Protein AF-A0A423P2T0-F1 (afdb_monomer)

Radius of gyration: 30.19 Å; Cα contacts (8 Å, |Δi|>4): 167; chains: 1; bounding box: 90×39×77 Å

Foldseek 3Di:
DDDDDDDDDDDDDPDDDDDDDDDDDDDDAWDWDDDDQFKIKTWFHAPQQPPKDKDKDFDDPPPDPDPRFDKDKDWDDKPPPDDRGMMTMIGIAGPVRHGDRDGDMDMDIDGD

Sequence (112 aa):
MLGFDTVSAAQSAPVSGVIRFNGRIVEASCTASGASHASVELLDCPQASTGQIFSVTNVSAAGRGEPRQQVFVKMIADSHEQEKYYDQRLLLTDNKGHQITTGNYVVTLTLP

Mean predicted aligned error: 11.98 Å

Solvent-accessible surface area (backbone atoms only — not comparable to full-atom values): 7396 Å² total; per-residue (Å²): 143,83,86,84,86,80,83,83,78,86,76,78,75,87,84,82,80,86,85,83,88,82,86,82,90,76,83,67,72,53,46,80,43,81,54,61,87,47,32,43,31,35,35,60,25,38,67,71,45,64,85,51,46,80,47,67,44,78,52,62,64,91,88,58,88,67,78,84,73,66,61,44,83,40,80,78,45,68,50,73,88,80,51,78,43,27,39,36,33,35,33,39,17,40,91,85,67,47,75,44,70,76,85,50,69,48,76,46,81,43,66,115

pLDDT: mean 78.84, std 12.39, range [45.25, 93.94]

Nearest PDB structures (foldseek):
  7tug-assembly1_D  TM=4.933E-01  e=5.596E-01  Homo sapiens
  4zso-assembly1_E  TM=5.544E-01  e=4.731E+00  Homo sapiens
  5wy8-assembly1_B  TM=3.837E-01  e=4.731E+00  Homo sapiens
  3pv7-assembly1_A  TM=3.966E-01  e=8.178E+00  Homo sapiens

Organism: Pseudomonas fluorescens (NCBI:txid294)

Structure (mmCIF, N/CA/C/O backbone):
data_AF-A0A423P2T0-F1
#
_entry.id   AF-A0A423P2T0-F1
#
loop_
_atom_site.group_PDB
_atom_site.id
_atom_site.type_symbol
_atom_site.label_atom_id
_atom_site.label_alt_id
_atom_site.label_comp_id
_atom_site.label_asym_id
_atom_site.label_entity_id
_atom_site.label_seq_id
_atom_site.pdbx_PDB_ins_code
_atom_site.Cartn_x
_atom_site.Cartn_y
_atom_site.Cartn_z
_atom_site.occupancy
_atom_site.B_iso_or_equiv
_atom_site.auth_seq_id
_atom_site.auth_comp_id
_atom_site.auth_asym_id
_atom_site.auth_atom_id
_atom_site.pdbx_PDB_model_num
ATOM 1 N N . MET A 1 1 ? -71.308 -4.148 56.404 1.00 45.25 1 MET A N 1
ATOM 2 C CA . MET A 1 1 ? -70.410 -5.184 55.854 1.00 45.25 1 MET A CA 1
ATOM 3 C C . MET A 1 1 ? -70.324 -4.986 54.351 1.00 45.25 1 MET A C 1
ATOM 5 O O . MET A 1 1 ? -71.245 -5.397 53.665 1.00 45.25 1 MET A O 1
ATOM 9 N N . LEU A 1 2 ? -69.283 -4.320 53.849 1.00 47.97 2 LEU A N 1
ATOM 10 C CA . LEU A 1 2 ? -68.904 -4.352 52.432 1.00 47.97 2 LEU A CA 1
ATOM 11 C C . LEU A 1 2 ? -67.375 -4.421 52.378 1.00 47.97 2 LEU A C 1
ATOM 13 O O . LEU A 1 2 ? -66.705 -3.697 53.113 1.00 47.97 2 LEU A O 1
ATOM 17 N N . GLY A 1 3 ? -66.890 -5.419 51.642 1.00 52.34 3 GLY A N 1
ATOM 18 C CA . GLY A 1 3 ? -65.539 -5.962 51.710 1.00 52.34 3 GLY A CA 1
ATOM 19 C C . GLY A 1 3 ? -64.480 -5.087 51.054 1.00 52.34 3 GLY A C 1
ATOM 20 O O . GLY A 1 3 ? -64.763 -4.283 50.171 1.00 52.34 3 GLY A O 1
ATOM 21 N N . PHE A 1 4 ? -63.250 -5.267 51.524 1.00 56.62 4 PHE A N 1
ATOM 22 C CA . PHE A 1 4 ? -62.057 -4.652 50.964 1.00 56.62 4 PHE A CA 1
ATOM 23 C C . PHE A 1 4 ? -61.459 -5.613 49.933 1.00 56.62 4 PHE A C 1
ATOM 25 O O . PHE A 1 4 ? -60.907 -6.645 50.313 1.00 56.62 4 PHE A O 1
ATOM 32 N N . ASP A 1 5 ? -61.569 -5.284 48.647 1.00 58.94 5 ASP A N 1
ATOM 33 C CA . ASP A 1 5 ? -60.853 -5.989 47.583 1.00 58.94 5 ASP A CA 1
ATOM 34 C C . ASP A 1 5 ? -59.393 -5.520 47.564 1.00 58.94 5 ASP A C 1
ATOM 36 O O . ASP A 1 5 ? -59.076 -4.387 47.191 1.00 58.94 5 ASP A O 1
ATOM 40 N N . THR A 1 6 ? -58.481 -6.382 48.012 1.00 62.22 6 THR A N 1
ATOM 41 C CA . THR A 1 6 ? -57.043 -6.116 47.985 1.00 62.22 6 THR A CA 1
ATOM 42 C C . THR A 1 6 ? -56.469 -6.502 46.621 1.00 62.22 6 THR A C 1
ATOM 44 O O . THR A 1 6 ? -56.278 -7.673 46.303 1.00 62.22 6 THR A O 1
ATOM 47 N N . VAL A 1 7 ? -56.153 -5.504 45.793 1.00 68.31 7 VAL A N 1
ATOM 48 C CA . VAL A 1 7 ? -55.361 -5.711 44.571 1.00 68.31 7 VAL A CA 1
ATOM 49 C C . VAL A 1 7 ? -53.902 -5.933 44.970 1.00 68.31 7 VAL A C 1
ATOM 51 O O . VAL A 1 7 ? -53.243 -5.034 45.489 1.00 68.31 7 VAL A O 1
ATOM 54 N N . SER A 1 8 ? -53.391 -7.143 44.736 1.00 67.25 8 SER A N 1
ATOM 55 C CA . SER A 1 8 ? -51.975 -7.463 44.922 1.00 67.25 8 SER A CA 1
ATOM 56 C C . SER A 1 8 ? -51.196 -7.066 43.666 1.00 67.25 8 SER A C 1
ATOM 58 O O . SER A 1 8 ? -51.322 -7.700 42.619 1.00 67.25 8 SER A O 1
ATOM 60 N N . ALA A 1 9 ? -50.410 -5.992 43.748 1.00 67.62 9 ALA A N 1
ATOM 61 C CA . ALA A 1 9 ? -49.471 -5.619 42.696 1.00 67.62 9 ALA A CA 1
ATOM 62 C C . ALA A 1 9 ? -48.163 -6.399 42.891 1.00 67.62 9 ALA A C 1
ATOM 64 O O . ALA A 1 9 ? -47.407 -6.144 43.831 1.00 67.62 9 ALA A O 1
ATOM 65 N N . ALA A 1 10 ? -47.886 -7.355 42.004 1.00 65.44 10 ALA A N 1
ATOM 66 C CA . ALA A 1 10 ? -46.589 -8.016 41.947 1.00 65.44 10 ALA A CA 1
ATOM 67 C C . ALA A 1 10 ? -45.551 -7.022 41.405 1.00 65.44 10 ALA A C 1
ATOM 69 O O . ALA A 1 10 ? -45.495 -6.748 40.208 1.00 65.44 10 ALA A O 1
ATOM 70 N N . GLN A 1 11 ? -44.745 -6.447 42.296 1.00 65.38 11 GLN A N 1
ATOM 71 C CA . GLN A 1 11 ? -43.631 -5.587 41.912 1.00 65.38 11 GLN A CA 1
ATOM 72 C C . GLN A 1 11 ? -42.448 -6.484 41.540 1.00 65.38 11 GLN A C 1
ATOM 74 O O . GLN A 1 11 ? -41.844 -7.118 42.405 1.00 65.38 11 GLN A O 1
ATOM 79 N N . SER A 1 12 ? -42.137 -6.584 40.248 1.00 66.31 12 SER A N 1
ATOM 80 C CA . SER A 1 12 ? -40.934 -7.269 39.775 1.00 66.31 12 SER A CA 1
ATOM 81 C C . SER A 1 12 ? -39.698 -6.578 40.353 1.00 66.31 12 SER A C 1
ATOM 83 O O . SER A 1 12 ? -39.514 -5.377 40.145 1.00 66.31 12 SER A O 1
ATOM 85 N N . ALA A 1 13 ? -38.863 -7.323 41.082 1.00 70.81 13 ALA A N 1
ATOM 86 C 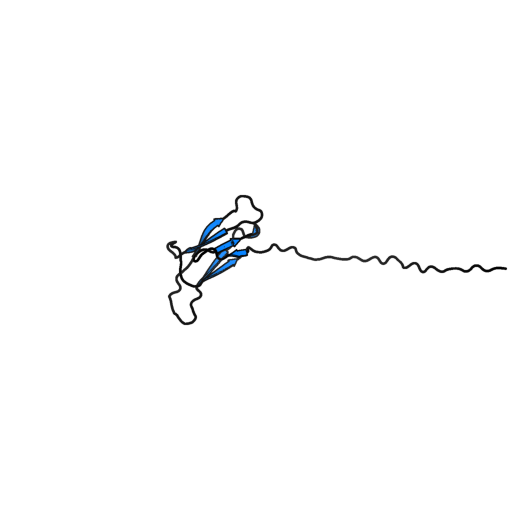CA . ALA A 1 13 ? -37.608 -6.804 41.614 1.00 70.81 13 ALA A CA 1
ATOM 87 C C . ALA A 1 13 ? -36.746 -6.234 40.470 1.00 70.81 13 ALA A C 1
ATOM 89 O O . ALA A 1 13 ? -36.693 -6.852 39.401 1.00 70.81 13 ALA A O 1
ATOM 90 N N . PRO A 1 14 ? -36.070 -5.085 40.656 1.00 70.31 14 PRO A N 1
ATOM 91 C CA . PRO A 1 14 ? -35.173 -4.561 39.638 1.00 70.31 14 PRO A CA 1
ATOM 92 C C . PRO A 1 14 ? -34.044 -5.571 39.412 1.00 70.31 14 PRO A C 1
ATOM 94 O O . PRO A 1 14 ? -33.190 -5.780 40.274 1.00 70.31 14 PRO A O 1
ATOM 97 N N . VAL A 1 15 ? -34.059 -6.232 38.255 1.00 74.38 15 VAL A N 1
ATOM 98 C 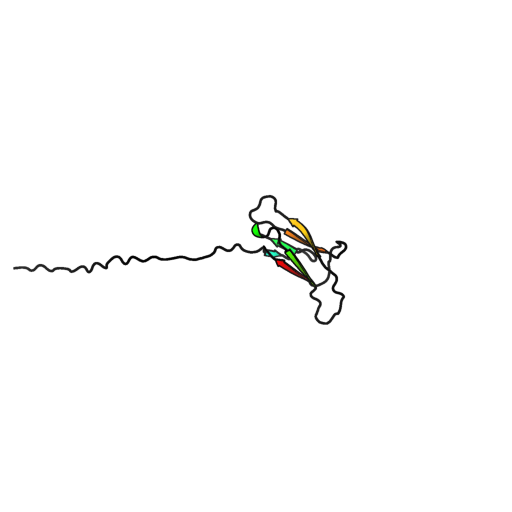CA . VAL A 1 15 ? -32.977 -7.121 37.833 1.00 74.38 15 VAL A CA 1
ATOM 99 C C . VAL A 1 15 ? -31.829 -6.232 37.374 1.00 74.38 15 VAL A C 1
ATOM 101 O O . VAL A 1 15 ? -31.915 -5.572 36.342 1.00 74.38 15 VAL A O 1
ATOM 104 N N . SER A 1 16 ? -30.767 -6.183 38.175 1.00 78.75 16 SER A N 1
ATOM 105 C CA . SER A 1 16 ? -29.539 -5.461 37.848 1.00 78.75 16 SER A CA 1
ATOM 106 C C . SER A 1 16 ? -28.510 -6.438 37.290 1.00 78.75 16 SER A C 1
ATOM 108 O O . SER A 1 16 ? -28.226 -7.469 37.898 1.00 78.75 16 SER A O 1
ATOM 110 N N . GLY A 1 17 ? -27.960 -6.124 36.121 1.00 84.44 17 GLY A N 1
ATOM 111 C CA . GLY A 1 17 ? -26.928 -6.907 35.451 1.00 84.44 17 GLY A CA 1
ATOM 112 C C . GLY A 1 17 ? -25.949 -5.988 34.730 1.00 84.44 17 GLY A C 1
ATOM 113 O O . GLY A 1 17 ? -26.291 -4.865 34.363 1.00 84.44 17 GLY A O 1
ATOM 114 N N . VAL A 1 18 ? -24.714 -6.449 34.537 1.00 88.19 18 VAL A N 1
ATOM 115 C CA . VAL A 1 18 ? -23.672 -5.684 33.840 1.00 88.19 18 VAL A CA 1
ATOM 116 C C . VAL A 1 18 ? -23.589 -6.153 32.394 1.00 88.19 18 VAL A C 1
ATOM 118 O O . VAL A 1 18 ? -23.321 -7.326 32.139 1.00 88.19 18 VAL A O 1
ATOM 121 N N . ILE A 1 19 ? -23.754 -5.231 31.447 1.00 84.12 19 ILE A N 1
ATOM 122 C CA . ILE A 1 19 ? -23.467 -5.487 30.034 1.00 84.12 19 ILE A CA 1
ATOM 123 C C . ILE A 1 19 ? -22.032 -5.043 29.758 1.00 84.12 19 ILE A C 1
ATOM 125 O O . ILE A 1 19 ? -21.668 -3.892 29.994 1.00 84.12 19 ILE A O 1
ATOM 129 N N . ARG A 1 20 ? -21.204 -5.967 29.268 1.00 90.50 20 ARG A N 1
ATOM 130 C CA . ARG A 1 20 ? -19.835 -5.680 28.830 1.00 90.50 20 ARG A CA 1
ATOM 131 C C . ARG A 1 20 ? -19.782 -5.647 27.311 1.00 90.50 20 ARG A C 1
ATOM 133 O O . ARG A 1 20 ? -19.989 -6.672 26.667 1.00 90.50 20 ARG A O 1
ATOM 140 N N . PHE A 1 21 ? -19.447 -4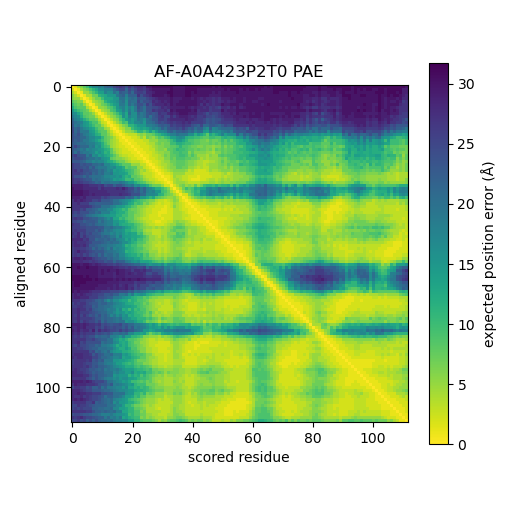.487 26.761 1.00 92.12 21 PHE A N 1
ATOM 141 C CA . PHE A 1 21 ? -19.157 -4.331 25.341 1.00 92.12 21 PHE A CA 1
ATOM 142 C C . PHE A 1 21 ? -17.656 -4.479 25.116 1.00 92.12 21 PHE A C 1
ATOM 144 O O . PHE A 1 21 ? -16.857 -3.846 25.802 1.00 92.12 21 PHE A O 1
ATOM 151 N N . ASN A 1 22 ? -17.281 -5.317 24.155 1.00 93.94 22 ASN A N 1
ATOM 152 C CA . ASN A 1 22 ? -15.906 -5.457 23.696 1.00 93.94 22 ASN A CA 1
ATOM 153 C C . ASN A 1 22 ? -15.893 -5.255 22.185 1.00 93.94 22 ASN A C 1
ATOM 155 O O . ASN A 1 22 ? -16.778 -5.741 21.484 1.00 93.94 22 ASN A O 1
ATOM 159 N N . GLY A 1 23 ? -14.885 -4.554 21.691 1.00 89.94 23 GLY A N 1
ATOM 160 C CA . GLY A 1 23 ? -14.721 -4.288 20.273 1.00 89.94 23 GLY A CA 1
ATOM 161 C C . GLY A 1 23 ? -13.378 -3.631 20.003 1.00 89.94 23 GLY A C 1
ATOM 162 O O . GLY A 1 23 ? -12.676 -3.220 20.928 1.00 89.94 23 GLY A O 1
ATOM 163 N N . ARG A 1 24 ? -13.025 -3.538 18.724 1.00 89.94 24 ARG A N 1
ATOM 164 C CA . ARG A 1 24 ? -11.842 -2.820 18.256 1.00 89.94 24 ARG A CA 1
ATOM 165 C C . ARG A 1 24 ? -12.251 -1.920 17.101 1.00 89.94 24 ARG A C 1
ATOM 167 O O . ARG A 1 24 ? -12.977 -2.357 16.214 1.00 89.94 24 ARG A O 1
ATOM 174 N N . ILE A 1 25 ? -11.758 -0.688 17.113 1.00 82.25 25 ILE A N 1
ATOM 175 C CA . ILE A 1 25 ? -11.784 0.186 15.942 1.00 82.25 25 ILE A CA 1
ATOM 176 C C . ILE A 1 25 ? -10.499 -0.110 15.169 1.00 82.25 25 ILE A C 1
ATOM 178 O O . ILE A 1 25 ? -9.406 0.002 15.725 1.00 82.25 25 ILE A O 1
ATOM 182 N N . VAL A 1 26 ? -10.638 -0.564 13.927 1.00 84.50 26 VAL A N 1
ATOM 183 C CA . VAL A 1 26 ? -9.519 -0.785 13.006 1.00 84.50 26 VAL A CA 1
ATOM 184 C C . VAL A 1 26 ? -9.567 0.298 11.939 1.00 84.50 26 VAL A C 1
ATOM 186 O O . VAL A 1 26 ? -10.630 0.563 11.382 1.00 84.50 26 VAL A O 1
ATOM 189 N N . GLU A 1 27 ? -8.438 0.957 11.692 1.00 81.81 27 GLU A N 1
ATOM 190 C CA . GLU A 1 27 ? -8.329 1.853 10.542 1.00 81.81 27 GLU A CA 1
ATOM 191 C C . GLU A 1 27 ? -8.258 1.034 9.252 1.00 81.81 27 GLU A C 1
ATOM 193 O O . GLU A 1 27 ? -7.700 -0.067 9.229 1.00 81.81 27 GLU A O 1
ATOM 198 N N . ALA A 1 28 ? -8.859 1.563 8.186 1.00 82.62 28 ALA A N 1
ATOM 199 C CA . ALA A 1 28 ? -8.763 0.968 6.862 1.00 82.62 28 ALA A CA 1
ATOM 200 C C . ALA A 1 28 ? -7.339 1.124 6.310 1.00 82.62 28 ALA A C 1
ATOM 202 O O . ALA A 1 28 ? -6.652 2.099 6.609 1.00 82.62 28 ALA A O 1
ATOM 203 N N . SER A 1 29 ? -6.902 0.162 5.500 1.00 83.69 29 SER A N 1
ATOM 204 C CA . SER A 1 29 ? -5.666 0.277 4.723 1.00 83.69 29 SER A CA 1
ATOM 205 C C . SER A 1 29 ? -5.823 1.276 3.572 1.00 83.69 29 SER A C 1
ATOM 207 O O . SER A 1 29 ? -6.944 1.624 3.206 1.00 83.69 29 SER A O 1
ATOM 209 N N . CYS A 1 30 ? -4.707 1.651 2.939 1.00 88.56 30 CYS A N 1
ATOM 210 C CA . CYS A 1 30 ? -4.721 2.427 1.698 1.00 88.56 30 CYS A CA 1
ATOM 211 C C . CYS A 1 30 ? -5.591 1.770 0.612 1.00 88.56 30 CYS A C 1
ATOM 213 O O . CYS A 1 30 ? -5.620 0.539 0.483 1.00 88.56 30 CYS A O 1
ATOM 215 N N . THR A 1 31 ? -6.203 2.590 -0.238 1.00 89.19 31 THR A N 1
ATOM 216 C CA . THR A 1 31 ? -6.889 2.141 -1.452 1.00 89.19 31 THR A CA 1
ATOM 217 C C . THR A 1 31 ? -5.927 2.191 -2.635 1.00 89.19 31 THR A C 1
ATOM 219 O O . THR A 1 31 ? -5.408 3.249 -2.970 1.00 89.19 31 THR A O 1
ATOM 222 N N . ALA A 1 32 ? -5.680 1.059 -3.297 1.00 86.56 32 ALA A N 1
ATOM 223 C CA . ALA A 1 32 ? -4.838 1.033 -4.492 1.00 86.56 32 ALA A CA 1
ATOM 224 C C . ALA A 1 32 ? -5.642 1.414 -5.743 1.00 86.56 32 ALA A C 1
ATOM 226 O O . ALA A 1 32 ? -6.680 0.814 -6.029 1.00 86.56 32 ALA A O 1
ATOM 227 N N . SER A 1 33 ? -5.131 2.368 -6.519 1.00 83.19 33 SER A N 1
ATOM 228 C CA . SER A 1 33 ? -5.681 2.784 -7.805 1.00 83.19 33 SER A CA 1
ATOM 229 C C . SER A 1 33 ? -4.619 2.660 -8.912 1.00 83.19 33 SER A C 1
ATOM 231 O O . SER A 1 33 ? -3.422 2.901 -8.724 1.00 83.19 33 SER A O 1
ATOM 233 N N . GLY A 1 34 ? -5.049 2.203 -10.088 1.00 69.62 34 GLY A N 1
ATOM 234 C CA . GLY A 1 34 ? -4.189 2.070 -11.262 1.00 69.62 34 GLY A CA 1
ATOM 235 C C . GLY A 1 34 ? -4.168 3.367 -12.057 1.00 69.62 34 GLY A C 1
ATOM 236 O O . GLY A 1 34 ? -4.928 3.515 -13.013 1.00 69.62 34 GLY A O 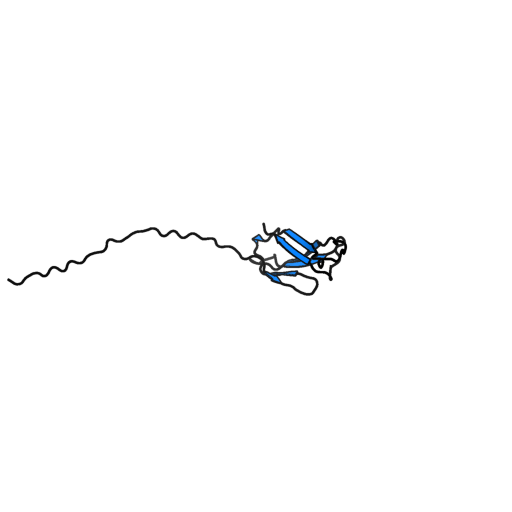1
ATOM 237 N N . ALA A 1 35 ? -3.314 4.312 -11.682 1.00 60.72 35 ALA A N 1
ATOM 238 C CA . ALA A 1 35 ? -3.167 5.549 -12.433 1.00 60.72 35 ALA A CA 1
ATOM 239 C C . ALA A 1 35 ? -2.175 5.364 -13.579 1.00 60.72 35 ALA A C 1
ATOM 241 O O . ALA A 1 35 ? -0.965 5.469 -13.395 1.00 60.72 35 ALA A O 1
ATOM 242 N N . SER A 1 36 ? -2.695 5.150 -14.791 1.00 61.84 36 SER A N 1
ATOM 243 C CA . SER A 1 36 ? -1.944 4.988 -16.049 1.00 61.84 36 SER A CA 1
ATOM 244 C C . SER A 1 36 ? -0.973 3.792 -16.084 1.00 61.84 36 SER A C 1
ATOM 246 O O . SER A 1 36 ? -0.615 3.211 -15.067 1.00 61.84 36 SER A O 1
ATOM 248 N N . HIS A 1 37 ? -0.561 3.390 -17.291 1.00 62.78 37 HIS A N 1
ATOM 249 C CA . HIS A 1 37 ? 0.103 2.108 -17.591 1.00 62.78 37 HIS A CA 1
ATOM 250 C C . HIS A 1 37 ? 1.404 1.794 -16.821 1.00 62.78 37 HIS A C 1
ATOM 252 O O . HIS A 1 37 ? 1.945 0.704 -16.988 1.00 62.78 37 HIS A O 1
ATOM 258 N N . ALA A 1 38 ? 1.933 2.714 -16.013 1.00 69.75 38 ALA A N 1
ATOM 259 C CA . ALA A 1 38 ? 3.230 2.543 -15.368 1.00 69.75 38 ALA A CA 1
ATOM 260 C C . ALA A 1 38 ? 3.366 3.228 -13.993 1.00 69.75 38 ALA A C 1
ATOM 262 O O . ALA A 1 38 ? 4.489 3.386 -13.508 1.00 69.75 38 ALA A O 1
ATOM 263 N N . SER A 1 39 ? 2.255 3.630 -13.360 1.00 80.19 39 SER A N 1
ATOM 264 C CA . SER A 1 39 ? 2.257 4.068 -11.959 1.00 80.19 39 SER A CA 1
ATOM 265 C C . SER A 1 39 ? 1.106 3.463 -11.164 1.00 80.19 39 SER A C 1
ATOM 267 O O . SER A 1 39 ? 0.038 3.178 -11.700 1.00 80.19 39 SER A O 1
ATOM 269 N N . VAL A 1 40 ? 1.349 3.269 -9.871 1.00 85.62 40 VAL A N 1
ATOM 270 C CA . VAL A 1 40 ? 0.343 2.851 -8.894 1.00 85.62 40 VAL A CA 1
ATOM 271 C C . VAL A 1 40 ? 0.123 4.022 -7.955 1.00 85.62 40 VAL A C 1
ATOM 273 O O . VAL A 1 40 ? 1.086 4.590 -7.442 1.00 85.62 40 VAL A O 1
ATOM 276 N N . GLU A 1 41 ? -1.130 4.391 -7.747 1.00 89.25 41 GLU A N 1
ATOM 277 C CA . GLU A 1 41 ? -1.516 5.369 -6.740 1.00 89.25 41 GLU A CA 1
ATOM 278 C C . GLU A 1 41 ? -2.064 4.618 -5.526 1.00 89.25 41 GLU A C 1
ATOM 280 O O . GLU A 1 41 ? -2.813 3.649 -5.654 1.00 89.25 41 GLU A O 1
ATOM 285 N N . LEU A 1 42 ? -1.636 5.032 -4.341 1.00 89.56 42 LEU A N 1
ATOM 286 C CA . LEU A 1 42 ? -2.210 4.604 -3.076 1.00 89.56 42 LEU A CA 1
ATOM 287 C C . LEU A 1 42 ? -2.916 5.811 -2.487 1.00 89.56 42 LEU A C 1
ATOM 289 O O . LEU A 1 42 ? -2.281 6.840 -2.284 1.00 89.56 42 LEU A O 1
ATOM 293 N N . LEU A 1 43 ? -4.212 5.677 -2.261 1.00 89.62 43 LEU A N 1
ATOM 294 C CA . LEU A 1 43 ? -5.079 6.747 -1.799 1.00 89.62 43 LEU A CA 1
ATOM 295 C C . LEU A 1 43 ? -5.491 6.504 -0.352 1.00 89.62 43 LEU A C 1
ATOM 297 O O . LEU A 1 43 ? -5.618 5.346 0.070 1.00 89.62 43 LEU A O 1
ATOM 301 N N . ASP A 1 44 ? -5.746 7.585 0.375 1.00 89.75 44 ASP A N 1
ATOM 302 C CA . ASP A 1 44 ? -6.289 7.560 1.734 1.00 89.75 44 ASP A CA 1
ATOM 303 C C . ASP A 1 44 ? -5.470 6.681 2.706 1.00 89.75 44 ASP A C 1
ATOM 305 O O . ASP A 1 44 ? -6.015 5.965 3.552 1.00 89.75 44 ASP A O 1
ATOM 309 N N . CYS A 1 45 ? -4.138 6.692 2.600 1.00 89.12 45 CYS A N 1
ATOM 310 C CA . CYS A 1 45 ? -3.289 5.913 3.497 1.00 89.12 45 CYS A CA 1
ATOM 311 C C . CYS A 1 45 ? -3.346 6.471 4.926 1.00 89.12 45 CYS A C 1
ATOM 313 O O . CYS A 1 45 ? -3.075 7.657 5.119 1.00 89.12 45 CYS A O 1
ATOM 315 N N . PRO A 1 46 ? -3.633 5.658 5.963 1.00 88.19 46 PRO A N 1
ATOM 316 C CA . PRO A 1 46 ? -3.573 6.132 7.346 1.00 88.19 46 PRO A CA 1
ATOM 317 C C . PRO A 1 46 ? -2.131 6.461 7.733 1.00 88.19 46 PRO A C 1
ATOM 319 O O . PRO A 1 46 ? -1.212 5.787 7.269 1.00 88.19 46 PRO A O 1
ATOM 322 N N . GLN A 1 47 ? -1.923 7.412 8.651 1.00 83.88 47 GLN A N 1
ATOM 323 C CA . GLN A 1 47 ? -0.588 7.800 9.150 1.00 83.88 47 GLN A CA 1
ATOM 324 C C . GLN A 1 47 ? 0.262 6.614 9.636 1.00 83.88 47 GLN A C 1
ATOM 326 O O . GLN A 1 47 ? 1.482 6.609 9.464 1.00 83.88 47 GLN A O 1
ATOM 331 N N . ALA A 1 48 ? -0.375 5.578 10.193 1.00 80.56 48 ALA A N 1
ATOM 332 C CA . ALA A 1 48 ? 0.289 4.341 10.611 1.00 80.56 48 ALA A CA 1
ATOM 333 C C . ALA A 1 48 ? 0.971 3.584 9.455 1.00 80.56 48 ALA A C 1
ATOM 335 O O . ALA A 1 48 ? 1.795 2.711 9.702 1.00 80.56 48 ALA A O 1
ATOM 336 N N . SER A 1 49 ? 0.661 3.927 8.202 1.00 83.31 49 SER A N 1
ATOM 337 C CA . SER A 1 49 ? 1.306 3.363 7.016 1.00 83.31 49 SER A CA 1
ATOM 338 C C . SER A 1 49 ? 2.722 3.881 6.795 1.00 83.31 49 SER A C 1
ATOM 340 O O . SER A 1 49 ? 3.429 3.321 5.966 1.00 83.31 49 SER A O 1
ATOM 342 N N . THR A 1 50 ? 3.152 4.915 7.524 1.00 79.69 50 THR A N 1
ATOM 343 C CA . THR A 1 50 ? 4.514 5.452 7.432 1.00 79.69 50 THR A CA 1
ATOM 344 C C . THR A 1 50 ? 5.547 4.363 7.721 1.00 79.69 50 THR A C 1
ATOM 346 O O . THR A 1 50 ? 5.443 3.641 8.711 1.00 79.69 50 THR A O 1
ATOM 349 N N . GLY A 1 51 ? 6.581 4.265 6.883 1.00 80.44 51 GLY A N 1
ATOM 350 C CA . GLY A 1 51 ? 7.611 3.229 7.021 1.00 80.44 51 GLY A CA 1
ATOM 351 C C . GLY A 1 51 ? 7.206 1.888 6.407 1.00 80.44 51 GLY A C 1
ATOM 352 O O . GLY A 1 51 ? 7.801 0.858 6.723 1.00 80.44 51 GLY A O 1
ATOM 353 N N . GLN A 1 52 ? 6.207 1.900 5.526 1.00 85.38 52 GLN A N 1
ATOM 354 C CA . GLN A 1 52 ? 5.781 0.724 4.792 1.00 85.38 52 GLN A CA 1
ATOM 355 C C . GLN A 1 52 ? 6.902 0.083 3.968 1.00 85.38 52 GLN A C 1
ATOM 357 O O . GLN A 1 52 ? 7.803 0.744 3.446 1.00 85.38 52 GLN A O 1
ATOM 362 N N . ILE A 1 53 ? 6.786 -1.229 3.776 1.00 88.69 53 ILE A N 1
ATOM 363 C CA . ILE A 1 53 ? 7.698 -2.003 2.941 1.00 88.69 53 ILE A CA 1
ATOM 364 C C . ILE A 1 53 ? 6.975 -2.401 1.660 1.00 88.69 53 ILE A C 1
ATOM 366 O O . ILE A 1 53 ? 5.889 -2.979 1.694 1.00 88.69 53 ILE A O 1
ATOM 370 N N . PHE A 1 54 ? 7.615 -2.127 0.526 1.00 88.06 54 PHE A N 1
ATOM 371 C CA . PHE A 1 54 ? 7.147 -2.557 -0.783 1.00 88.06 54 PHE A CA 1
ATOM 372 C C . PHE A 1 54 ? 7.962 -3.739 -1.286 1.00 88.06 54 PHE A C 1
ATOM 374 O O . PHE A 1 54 ? 9.193 -3.716 -1.282 1.00 88.06 54 PHE A O 1
ATOM 381 N N . SER A 1 55 ? 7.268 -4.751 -1.792 1.00 88.25 55 SER A N 1
ATOM 382 C CA . SER A 1 55 ? 7.873 -5.816 -2.584 1.00 88.25 55 SER A CA 1
ATOM 383 C C . SER A 1 55 ? 7.154 -5.934 -3.919 1.00 88.25 55 SER A C 1
ATOM 385 O O . SER A 1 55 ? 5.962 -5.652 -4.028 1.00 88.25 55 SER A O 1
ATOM 387 N N . VAL A 1 56 ? 7.889 -6.310 -4.959 1.00 87.12 56 VAL A N 1
ATOM 388 C CA . VAL A 1 56 ? 7.342 -6.467 -6.304 1.00 87.12 56 VAL A CA 1
ATOM 389 C C . VAL A 1 56 ? 7.725 -7.829 -6.846 1.00 87.12 56 VAL A C 1
ATOM 391 O O . VAL A 1 56 ? 8.884 -8.240 -6.800 1.00 87.12 56 VAL A O 1
ATOM 394 N N . THR A 1 57 ? 6.728 -8.535 -7.359 1.00 85.31 57 THR A N 1
ATOM 395 C CA . THR A 1 57 ? 6.898 -9.848 -7.970 1.00 85.31 57 THR A CA 1
ATOM 396 C C . THR A 1 57 ? 6.451 -9.771 -9.419 1.00 85.31 57 THR A C 1
ATOM 398 O O . THR A 1 57 ? 5.319 -9.386 -9.708 1.00 85.31 57 THR A O 1
ATOM 401 N N . ASN A 1 58 ? 7.338 -10.140 -10.344 1.00 80.19 58 ASN A N 1
ATOM 402 C CA . ASN A 1 58 ? 6.958 -10.322 -11.740 1.00 80.19 58 ASN A CA 1
ATOM 403 C C . ASN A 1 58 ? 6.074 -11.566 -11.867 1.00 80.19 58 ASN A C 1
ATOM 405 O O . ASN A 1 58 ? 6.455 -12.657 -11.434 1.00 80.19 58 ASN A O 1
ATOM 409 N N . VAL A 1 59 ? 4.908 -11.391 -12.477 1.00 78.38 59 VAL A N 1
ATOM 410 C CA . VAL A 1 59 ? 4.006 -12.483 -12.821 1.00 78.38 59 VAL A CA 1
ATOM 411 C C . VAL A 1 59 ? 4.289 -12.839 -14.270 1.00 78.38 59 VAL A C 1
ATOM 413 O O . VAL A 1 59 ? 3.688 -12.287 -15.194 1.00 78.38 59 VAL A O 1
ATOM 416 N N . SER A 1 60 ? 5.244 -13.740 -14.493 1.00 68.31 60 SER A N 1
ATOM 417 C CA . SER A 1 60 ? 5.412 -14.300 -15.827 1.00 68.31 60 SER A CA 1
ATOM 418 C C . SER A 1 60 ? 4.153 -15.091 -16.183 1.00 68.31 60 SER A C 1
ATOM 420 O O . SER A 1 60 ? 3.577 -15.793 -15.347 1.00 68.31 60 SER A O 1
ATOM 422 N N . ALA A 1 61 ? 3.701 -14.983 -17.434 1.00 55.88 61 ALA A N 1
ATOM 423 C CA . ALA A 1 61 ? 2.730 -15.937 -17.947 1.00 55.88 61 ALA A CA 1
ATOM 424 C C . ALA A 1 61 ? 3.362 -17.327 -17.805 1.00 55.88 61 ALA A C 1
ATOM 426 O O . ALA A 1 61 ? 4.457 -17.556 -18.332 1.00 55.88 61 ALA A O 1
ATOM 427 N N . ALA A 1 62 ? 2.716 -18.216 -17.046 1.00 50.41 6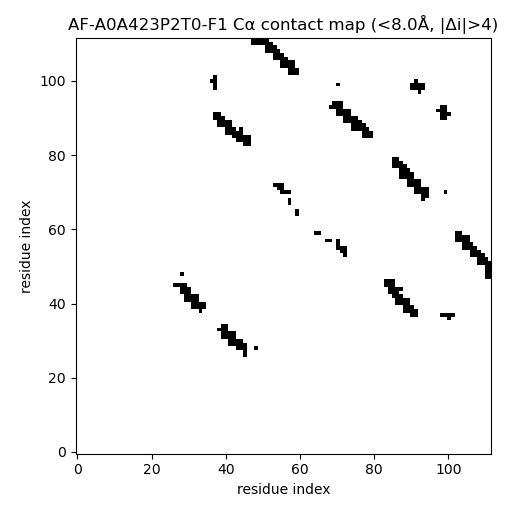2 ALA A N 1
ATOM 428 C CA . ALA A 1 62 ? 3.208 -19.563 -16.787 1.00 50.41 62 ALA A CA 1
ATOM 429 C C . ALA A 1 62 ? 3.707 -20.196 -18.100 1.00 50.41 62 ALA A C 1
ATOM 431 O O . ALA A 1 62 ? 2.930 -20.405 -19.028 1.00 50.41 62 ALA A O 1
ATOM 432 N N . GLY A 1 63 ? 5.020 -20.428 -18.203 1.00 50.47 63 GLY A N 1
ATOM 433 C CA . GLY A 1 63 ? 5.643 -21.067 -19.367 1.00 50.47 63 GLY A CA 1
ATOM 434 C C . GLY A 1 63 ? 6.536 -20.197 -20.261 1.00 50.47 63 GLY A C 1
ATOM 435 O O . GLY A 1 63 ? 7.188 -20.760 -21.136 1.00 50.47 63 GLY A O 1
ATOM 436 N N . ARG A 1 64 ? 6.655 -18.876 -20.058 1.00 52.25 64 ARG A N 1
ATOM 437 C CA . ARG A 1 64 ? 7.694 -18.073 -20.739 1.00 52.25 64 ARG A CA 1
ATOM 438 C C . ARG A 1 64 ? 8.805 -17.723 -19.757 1.00 52.25 64 ARG A C 1
ATOM 440 O O . ARG A 1 64 ? 8.629 -16.897 -18.867 1.00 52.25 64 ARG A O 1
ATOM 447 N N . GLY A 1 65 ? 9.936 -18.412 -19.898 1.00 50.72 65 GLY A N 1
ATOM 448 C CA . GLY A 1 65 ? 11.166 -18.178 -19.144 1.00 50.72 65 GLY A CA 1
ATOM 449 C C . GLY A 1 65 ? 11.858 -16.880 -19.554 1.00 50.72 65 GLY A C 1
ATOM 450 O O . GLY A 1 65 ? 13.006 -16.913 -19.983 1.00 50.72 65 GLY A O 1
ATOM 451 N N . GLU A 1 66 ? 11.167 -15.746 -19.455 1.00 55.69 66 GLU A N 1
ATOM 452 C CA . GLU A 1 66 ? 11.855 -14.460 -19.465 1.00 55.69 66 GLU A CA 1
ATOM 453 C C . GLU A 1 66 ? 12.656 -14.327 -18.162 1.00 55.69 66 GLU A C 1
ATOM 455 O O . GLU A 1 66 ? 12.176 -14.729 -17.092 1.00 55.69 66 GLU A O 1
ATOM 460 N N . PRO A 1 67 ? 13.904 -13.830 -18.227 1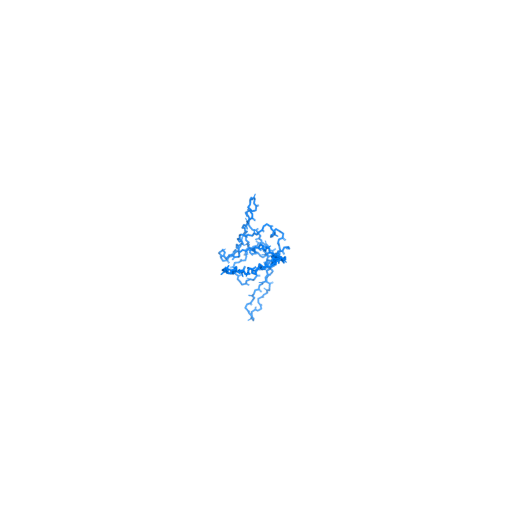.00 55.50 67 PRO A N 1
ATOM 461 C CA . PRO A 1 67 ? 14.695 -13.610 -17.030 1.00 55.50 67 PRO A CA 1
ATOM 462 C C . PRO A 1 67 ? 13.915 -12.692 -16.091 1.00 55.50 67 PRO A C 1
ATOM 464 O O . PRO A 1 67 ? 13.372 -11.673 -16.516 1.00 55.50 67 PRO A O 1
ATOM 467 N N . ARG A 1 68 ? 13.858 -13.062 -14.805 1.00 63.22 68 ARG A N 1
ATOM 468 C CA . ARG A 1 68 ? 13.270 -12.234 -13.747 1.00 63.22 68 ARG A CA 1
ATOM 469 C C . ARG A 1 68 ? 14.059 -10.930 -13.671 1.00 63.22 68 ARG A C 1
ATOM 471 O O . ARG A 1 68 ? 15.056 -10.856 -12.956 1.00 63.22 68 ARG A O 1
ATOM 478 N N . GLN A 1 69 ? 13.657 -9.925 -14.442 1.00 71.06 69 GLN A N 1
ATOM 479 C CA . GLN A 1 69 ? 14.238 -8.600 -14.330 1.00 71.06 69 GLN A CA 1
ATOM 480 C C . GLN A 1 69 ? 13.947 -8.109 -12.916 1.00 71.06 69 GLN A C 1
ATOM 482 O O . GLN A 1 69 ? 12.805 -8.162 -12.455 1.00 71.06 69 GLN A O 1
ATOM 487 N N . GLN A 1 70 ? 14.995 -7.712 -12.200 1.00 80.75 70 GLN A N 1
ATOM 488 C CA . GLN A 1 70 ? 14.829 -7.168 -10.865 1.00 80.75 70 GLN A CA 1
ATOM 489 C C . GLN A 1 70 ? 14.120 -5.821 -10.993 1.00 80.75 70 GLN A C 1
ATOM 491 O O . GLN A 1 70 ? 14.618 -4.917 -11.667 1.00 80.75 70 GLN A O 1
ATOM 496 N N . VAL A 1 71 ? 12.941 -5.729 -10.386 1.00 86.56 71 VAL A N 1
ATOM 497 C CA . VAL A 1 71 ? 12.111 -4.526 -10.382 1.00 86.56 71 VAL A CA 1
ATOM 498 C C . VAL A 1 71 ? 12.091 -3.961 -8.973 1.00 86.56 71 VAL A C 1
ATOM 500 O O . VAL A 1 71 ? 12.129 -4.702 -7.991 1.00 86.56 71 VAL A O 1
ATOM 503 N N . PHE A 1 72 ? 12.046 -2.642 -8.887 1.00 89.50 72 PHE A N 1
ATOM 504 C CA . PHE A 1 72 ? 12.014 -1.883 -7.651 1.00 89.50 72 PHE A CA 1
ATOM 505 C C . PHE A 1 72 ? 10.798 -0.966 -7.654 1.00 89.50 72 PHE A C 1
ATOM 507 O O . PHE A 1 72 ? 10.300 -0.586 -8.712 1.00 89.50 72 PHE A O 1
ATOM 514 N N . VAL A 1 73 ? 10.326 -0.609 -6.464 1.00 90.31 73 VAL A N 1
ATOM 515 C CA . VAL A 1 73 ? 9.286 0.405 -6.287 1.00 90.31 73 VAL A CA 1
ATOM 516 C C . VAL A 1 73 ? 9.967 1.702 -5.878 1.00 90.31 73 VAL A C 1
ATOM 518 O O . VAL A 1 73 ? 10.726 1.731 -4.911 1.00 90.31 73 VAL A O 1
ATOM 521 N N . LYS A 1 74 ? 9.684 2.777 -6.607 1.00 90.56 74 LYS A N 1
ATOM 522 C CA . LYS A 1 74 ? 10.123 4.131 -6.289 1.00 90.56 74 LYS A CA 1
ATOM 523 C C . LYS A 1 74 ? 8.907 4.985 -5.954 1.00 90.56 74 LYS A C 1
ATOM 525 O O . LYS A 1 74 ? 7.994 5.097 -6.769 1.00 90.56 74 LYS A O 1
ATOM 530 N N . MET A 1 75 ? 8.916 5.615 -4.785 1.00 88.94 75 MET A N 1
ATOM 531 C CA . MET A 1 75 ? 7.954 6.665 -4.456 1.00 88.94 75 MET A CA 1
ATOM 532 C C . MET A 1 75 ? 8.338 7.942 -5.207 1.00 88.94 75 MET A C 1
ATOM 534 O O . MET A 1 75 ? 9.505 8.339 -5.197 1.00 88.94 75 MET A O 1
ATOM 538 N N . ILE A 1 76 ? 7.379 8.536 -5.913 1.00 88.62 76 ILE A N 1
ATOM 539 C CA . ILE A 1 76 ? 7.602 9.729 -6.742 1.00 88.62 76 ILE A CA 1
ATOM 540 C C . ILE A 1 76 ? 6.813 10.950 -6.266 1.00 88.62 76 ILE A C 1
ATOM 542 O O . ILE A 1 76 ? 7.160 12.061 -6.653 1.00 88.62 76 ILE A O 1
ATOM 546 N N . ALA A 1 77 ? 5.789 10.751 -5.436 1.00 84.81 77 ALA A N 1
ATOM 547 C CA . ALA A 1 77 ? 5.077 11.811 -4.731 1.00 84.81 77 ALA A CA 1
ATOM 548 C C . ALA A 1 77 ? 4.387 11.239 -3.486 1.00 84.81 77 ALA A C 1
ATOM 550 O O . ALA A 1 77 ? 3.954 10.083 -3.511 1.00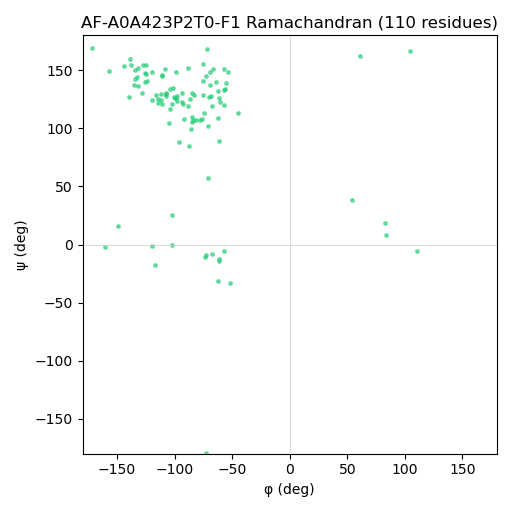 84.81 77 ALA A O 1
ATOM 551 N N . ASP A 1 78 ? 4.250 12.062 -2.450 1.00 84.25 78 ASP A N 1
ATOM 552 C CA . ASP A 1 78 ? 3.323 11.860 -1.340 1.00 84.25 78 ASP A CA 1
ATOM 553 C C . ASP A 1 78 ? 2.663 13.198 -0.945 1.00 84.25 78 ASP A C 1
ATOM 555 O O . ASP A 1 78 ? 3.156 14.265 -1.317 1.00 84.25 78 ASP A O 1
ATOM 559 N N . SER A 1 79 ? 1.519 13.148 -0.254 1.00 84.31 79 SER A N 1
ATOM 560 C CA . SER A 1 79 ? 0.824 14.334 0.284 1.00 84.31 79 SER A CA 1
ATOM 561 C C . SER A 1 79 ? 1.040 14.529 1.794 1.00 84.31 79 SER A C 1
ATOM 563 O O . SER A 1 79 ? 0.219 15.141 2.474 1.00 84.31 79 SER A O 1
ATOM 565 N N . HIS A 1 80 ? 2.147 14.015 2.346 1.00 74.81 80 HIS A N 1
ATOM 566 C CA . HIS A 1 80 ? 2.340 13.807 3.791 1.00 74.81 80 HIS A CA 1
ATOM 567 C C . HIS A 1 80 ? 2.291 15.077 4.668 1.00 74.81 80 HIS A C 1
ATOM 569 O O . HIS A 1 80 ? 2.234 14.968 5.893 1.00 74.81 80 HIS A O 1
ATOM 575 N N . GLU A 1 81 ? 2.340 16.279 4.089 1.00 64.88 81 GLU A N 1
ATOM 576 C CA . GLU A 1 81 ? 2.676 17.504 4.821 1.00 64.88 81 GLU A CA 1
ATOM 577 C C . GLU A 1 81 ? 1.594 18.044 5.779 1.00 64.88 81 GLU A C 1
ATOM 579 O O . GLU A 1 81 ? 1.918 18.937 6.565 1.00 64.88 81 GLU A O 1
ATOM 584 N N . GLN A 1 82 ? 0.349 17.536 5.797 1.00 60.38 82 GLN A N 1
ATOM 585 C CA . GLN A 1 82 ? -0.687 18.062 6.717 1.00 60.38 82 GLN A CA 1
ATOM 586 C C . GLN A 1 82 ? -1.912 17.172 7.009 1.00 60.38 82 GLN A C 1
ATOM 588 O O . GLN A 1 82 ? -2.775 17.580 7.792 1.00 60.38 82 GLN A O 1
ATOM 593 N N . GLU A 1 83 ? -2.039 15.987 6.413 1.00 68.62 83 GLU A N 1
ATOM 594 C CA . GLU A 1 83 ? -3.332 15.294 6.358 1.00 68.62 83 GLU A CA 1
ATOM 595 C C . GLU A 1 83 ? -3.395 14.026 7.225 1.00 68.62 83 GLU A C 1
ATOM 597 O O . GLU A 1 83 ? -2.420 13.295 7.395 1.00 68.62 83 GLU A O 1
ATOM 602 N N . LYS A 1 84 ? -4.578 13.742 7.794 1.00 79.31 84 LYS A N 1
ATOM 603 C CA . LYS A 1 84 ? -4.827 12.513 8.576 1.00 79.31 84 LYS A CA 1
ATOM 604 C C . LYS A 1 84 ? -4.664 11.252 7.716 1.00 79.31 84 LYS A C 1
ATOM 606 O O . LYS A 1 84 ? -4.267 10.205 8.226 1.00 79.31 84 LYS A O 1
ATOM 611 N N . TYR A 1 85 ? -4.968 11.375 6.433 1.00 85.25 85 TYR A N 1
ATOM 612 C CA . TYR A 1 85 ? -4.728 10.370 5.413 1.00 85.25 85 TYR A CA 1
ATOM 613 C C . TYR A 1 85 ? -3.902 11.014 4.313 1.00 85.25 85 TYR A C 1
ATOM 615 O O . TYR A 1 85 ? -4.048 12.209 4.097 1.00 85.25 85 TYR A O 1
ATOM 623 N N . TYR A 1 86 ? -3.029 10.259 3.665 1.00 87.56 86 TYR A N 1
ATOM 624 C CA . TYR A 1 86 ? -2.164 10.795 2.624 1.00 87.56 86 TYR A CA 1
ATOM 625 C C . TYR A 1 86 ? -2.196 9.912 1.386 1.00 87.56 86 TYR A C 1
ATOM 627 O O . TYR A 1 86 ? -2.382 8.696 1.471 1.00 87.56 86 TYR A O 1
ATOM 635 N N . ASP A 1 87 ? -1.968 10.536 0.242 1.00 89.50 87 ASP A N 1
ATOM 636 C CA . ASP A 1 87 ? -1.867 9.856 -1.033 1.00 89.50 87 ASP A CA 1
ATOM 637 C C . ASP A 1 87 ? -0.395 9.658 -1.384 1.00 89.50 87 ASP A C 1
ATOM 639 O O . ASP A 1 87 ? 0.469 10.465 -1.033 1.00 89.50 87 ASP A O 1
ATOM 643 N N . GLN A 1 88 ? -0.096 8.576 -2.094 1.00 89.62 88 GLN A N 1
ATOM 644 C CA . GLN A 1 88 ? 1.234 8.271 -2.601 1.00 89.62 88 GLN A CA 1
ATOM 645 C C . GLN A 1 88 ? 1.161 7.873 -4.063 1.00 89.62 88 GLN A C 1
ATOM 647 O O . GLN A 1 88 ? 0.269 7.140 -4.492 1.00 89.62 88 GLN A O 1
ATOM 652 N N . ARG A 1 89 ? 2.178 8.271 -4.821 1.00 89.69 89 ARG A N 1
ATOM 653 C CA . ARG A 1 89 ? 2.372 7.812 -6.190 1.00 89.69 89 ARG A CA 1
ATOM 654 C C . ARG A 1 89 ? 3.661 7.021 -6.299 1.00 89.69 89 ARG A C 1
ATOM 656 O O . ARG A 1 89 ? 4.733 7.475 -5.893 1.00 89.69 89 ARG A O 1
ATOM 663 N N . LEU A 1 90 ? 3.544 5.832 -6.874 1.00 89.50 90 LEU A N 1
ATOM 664 C CA . LEU A 1 90 ? 4.603 4.841 -6.985 1.00 89.50 90 LEU A CA 1
ATOM 665 C C . LEU A 1 90 ? 4.894 4.527 -8.449 1.00 89.50 90 LEU A C 1
ATOM 667 O O . LEU A 1 90 ? 4.000 4.528 -9.298 1.00 89.50 90 LEU A O 1
ATOM 671 N N . LEU A 1 91 ? 6.149 4.203 -8.732 1.00 91.25 91 LEU A N 1
ATOM 672 C CA . LEU A 1 91 ? 6.638 3.877 -10.062 1.00 91.25 91 LEU A CA 1
ATOM 673 C C . LEU A 1 91 ? 7.535 2.642 -9.992 1.00 91.25 91 LEU A C 1
ATOM 675 O O . LEU A 1 91 ? 8.347 2.507 -9.076 1.00 91.25 91 LEU A O 1
ATOM 679 N N . LEU A 1 92 ? 7.378 1.731 -10.950 1.00 89.62 92 LEU A N 1
ATOM 680 C CA . LEU A 1 92 ? 8.233 0.552 -11.056 1.00 89.62 92 LEU A CA 1
ATOM 681 C C . LEU A 1 92 ? 9.500 0.903 -11.830 1.00 89.62 92 LEU A C 1
ATOM 683 O O . LEU A 1 92 ? 9.406 1.468 -12.920 1.00 89.62 92 LEU A O 1
ATOM 687 N N . THR A 1 93 ? 10.671 0.557 -11.300 1.00 90.75 93 THR A N 1
ATOM 688 C CA . THR A 1 93 ? 11.958 0.825 -11.955 1.00 90.75 93 THR A CA 1
ATOM 689 C C . THR A 1 93 ? 12.832 -0.415 -12.094 1.00 90.75 93 THR A C 1
ATOM 691 O O . THR A 1 93 ? 12.731 -1.346 -11.298 1.00 90.75 93 THR A O 1
ATOM 694 N N . ASP A 1 94 ? 13.731 -0.417 -13.077 1.00 89.00 94 ASP A N 1
ATOM 695 C CA . ASP A 1 94 ? 14.849 -1.361 -13.135 1.00 89.00 94 ASP A CA 1
ATOM 696 C C . ASP A 1 94 ? 15.928 -1.023 -12.082 1.00 89.00 94 ASP A C 1
ATOM 698 O O . ASP A 1 94 ? 15.821 -0.059 -11.316 1.00 89.00 94 ASP A O 1
ATOM 702 N N . ASN A 1 95 ? 17.005 -1.810 -12.054 1.00 88.75 95 ASN A N 1
ATOM 703 C CA . ASN A 1 95 ? 18.155 -1.592 -11.170 1.00 88.75 95 ASN A CA 1
ATOM 704 C C . ASN A 1 95 ? 18.984 -0.333 -11.488 1.00 88.75 95 ASN A C 1
ATOM 706 O O . ASN A 1 95 ? 19.889 0.006 -10.729 1.00 88.75 95 ASN A O 1
ATOM 710 N N . LYS A 1 96 ? 18.706 0.344 -12.603 1.00 90.50 96 LYS A N 1
ATOM 711 C CA . LYS A 1 96 ? 19.317 1.617 -13.007 1.00 90.50 96 LYS A CA 1
ATOM 712 C C . LYS A 1 96 ? 18.381 2.806 -12.752 1.00 90.50 96 LYS A C 1
ATOM 714 O O . LYS A 1 96 ? 18.769 3.942 -13.010 1.00 90.50 96 LYS A O 1
ATOM 719 N N . GLY A 1 97 ? 17.173 2.565 -12.234 1.00 89.56 97 GLY A N 1
ATOM 720 C CA . GLY A 1 97 ? 16.162 3.587 -11.973 1.00 89.56 97 GLY A CA 1
ATOM 721 C C . GLY A 1 97 ? 15.304 3.962 -13.185 1.00 89.56 97 GLY A C 1
ATOM 722 O O . GLY A 1 97 ? 14.525 4.911 -13.084 1.00 89.56 97 GLY A O 1
ATOM 723 N N . HIS A 1 98 ? 15.406 3.252 -14.314 1.00 90.69 98 HIS A N 1
ATOM 724 C CA . HIS A 1 98 ? 14.539 3.489 -15.468 1.00 90.69 98 HIS A CA 1
ATOM 725 C C . HIS A 1 98 ? 13.148 2.927 -15.221 1.00 90.69 98 HIS A C 1
ATOM 727 O O . HIS A 1 98 ? 13.007 1.829 -14.690 1.00 90.69 98 HIS A O 1
ATOM 733 N N . GLN A 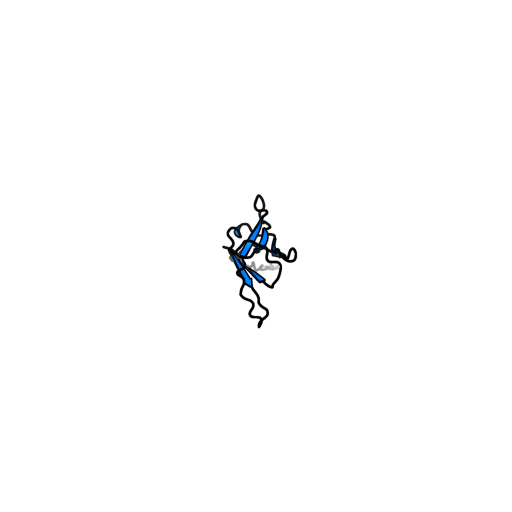1 99 ? 12.126 3.655 -15.663 1.00 89.69 99 GLN A N 1
ATOM 734 C CA . GLN A 1 99 ? 10.741 3.223 -15.547 1.00 89.69 99 GLN A CA 1
ATOM 735 C C . GLN A 1 99 ? 10.478 1.932 -16.329 1.00 89.69 99 GLN A C 1
ATOM 737 O O . GLN A 1 99 ? 10.797 1.828 -17.513 1.00 89.69 99 GLN A O 1
ATOM 742 N N . ILE A 1 100 ? 9.824 0.979 -15.673 1.00 86.25 100 ILE A N 1
ATOM 743 C CA . ILE A 1 100 ? 9.258 -0.210 -16.301 1.00 86.25 100 ILE A CA 1
ATOM 744 C C . ILE A 1 100 ? 7.856 0.133 -16.808 1.00 86.25 100 ILE A C 1
ATOM 746 O O . ILE A 1 100 ? 7.006 0.590 -16.047 1.00 86.25 100 ILE A O 1
ATOM 750 N N . THR A 1 101 ? 7.610 -0.093 -18.098 1.00 85.25 101 THR A N 1
ATOM 751 C CA . THR A 1 101 ? 6.338 0.236 -18.773 1.00 85.25 101 THR A CA 1
ATOM 752 C C . THR A 1 101 ? 5.628 -0.980 -19.368 1.00 85.25 101 THR A C 1
ATOM 754 O O . THR A 1 101 ? 4.557 -0.847 -19.955 1.00 85.25 101 THR A O 1
ATOM 757 N N . THR A 1 102 ? 6.218 -2.171 -19.246 1.00 81.19 102 THR A N 1
ATOM 758 C CA . THR A 1 102 ? 5.695 -3.419 -19.815 1.00 81.19 102 THR A CA 1
ATOM 759 C C . THR A 1 102 ? 5.849 -4.557 -18.820 1.00 81.19 102 THR A C 1
ATOM 761 O O . THR A 1 102 ? 6.742 -4.516 -17.981 1.00 81.19 102 THR A O 1
ATOM 764 N N . GLY A 1 103 ? 4.995 -5.575 -18.934 1.00 80.69 103 GLY A N 1
ATOM 765 C CA . GLY A 1 103 ? 4.986 -6.740 -18.050 1.00 80.69 103 GLY A CA 1
ATOM 766 C C . GLY A 1 103 ? 3.846 -6.709 -17.033 1.00 80.69 103 GLY A C 1
ATOM 767 O O . GLY A 1 103 ? 3.180 -5.694 -16.845 1.00 80.69 103 GLY A O 1
ATOM 768 N N . ASN A 1 104 ? 3.615 -7.853 -16.388 1.00 81.44 104 ASN A N 1
ATOM 769 C CA . ASN A 1 104 ? 2.624 -7.994 -15.325 1.00 81.44 104 ASN A CA 1
ATOM 770 C C . ASN A 1 104 ? 3.352 -8.127 -13.990 1.00 81.44 104 ASN A C 1
ATOM 772 O O . ASN A 1 104 ? 4.237 -8.974 -13.838 1.00 81.44 104 ASN A O 1
ATOM 776 N N . TYR A 1 105 ? 2.970 -7.305 -13.018 1.00 82.19 105 TYR A N 1
ATOM 777 C CA . TYR A 1 105 ? 3.607 -7.273 -11.708 1.00 82.19 105 TYR A CA 1
ATOM 778 C C . TYR A 1 105 ? 2.557 -7.242 -10.610 1.00 82.19 105 TYR A C 1
ATOM 780 O O . TYR A 1 105 ? 1.534 -6.573 -10.734 1.00 82.19 105 TYR A O 1
ATOM 788 N N . VAL A 1 106 ? 2.846 -7.942 -9.520 1.00 85.94 106 VAL A N 1
ATOM 789 C CA . VAL A 1 106 ? 2.133 -7.797 -8.253 1.00 85.94 106 VAL A CA 1
ATOM 790 C C . VAL A 1 106 ? 3.011 -6.963 -7.339 1.00 85.94 106 VAL A C 1
ATOM 792 O O . VAL A 1 106 ? 4.150 -7.341 -7.060 1.00 85.94 106 VAL A O 1
ATOM 795 N N . VAL A 1 107 ? 2.481 -5.829 -6.891 1.00 85.75 107 VAL A N 1
ATOM 796 C CA . VAL A 1 107 ? 3.094 -5.000 -5.853 1.00 85.75 107 VAL A CA 1
ATOM 797 C C . VAL A 1 107 ? 2.410 -5.329 -4.534 1.00 85.75 107 VAL A C 1
ATOM 799 O O . VAL A 1 107 ? 1.187 -5.269 -4.434 1.00 85.75 107 VAL A O 1
ATOM 802 N N . THR A 1 108 ? 3.197 -5.687 -3.528 1.00 87.56 108 THR A N 1
ATOM 803 C 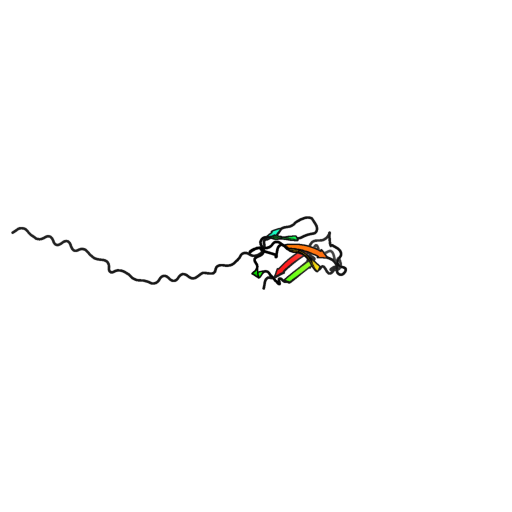CA . THR A 1 108 ? 2.721 -5.974 -2.177 1.00 87.56 108 THR A CA 1
ATOM 804 C C . THR A 1 108 ? 3.222 -4.896 -1.230 1.00 87.56 108 THR A C 1
ATOM 806 O O . THR A 1 108 ? 4.426 -4.644 -1.143 1.00 87.56 108 THR A O 1
ATOM 809 N N . LEU A 1 109 ? 2.272 -4.278 -0.533 1.00 86.50 109 LEU A N 1
ATOM 810 C CA . LEU A 1 109 ? 2.475 -3.293 0.519 1.00 86.50 109 LEU A CA 1
ATOM 811 C C . LEU A 1 109 ? 2.339 -3.982 1.882 1.00 86.50 109 LEU A C 1
ATOM 813 O O . LEU A 1 109 ? 1.309 -4.599 2.153 1.00 86.50 109 LEU A O 1
ATOM 817 N N . THR A 1 110 ? 3.346 -3.836 2.737 1.00 87.31 110 THR A N 1
ATOM 818 C CA . THR A 1 110 ? 3.319 -4.301 4.128 1.00 87.31 110 THR A CA 1
ATOM 819 C C . THR A 1 110 ? 3.372 -3.098 5.062 1.00 87.31 110 THR A C 1
ATOM 821 O O . THR A 1 110 ? 4.316 -2.308 4.994 1.00 87.31 110 THR A O 1
ATOM 824 N N . LEU A 1 111 ? 2.357 -2.970 5.920 1.00 83.44 111 LEU A N 1
ATOM 825 C CA . LEU A 1 111 ? 2.269 -1.937 6.955 1.00 83.44 111 LEU A CA 1
ATOM 826 C C . LEU A 1 111 ? 2.957 -2.418 8.257 1.00 83.44 111 LEU A C 1
ATOM 828 O O . LEU A 1 111 ? 3.013 -3.635 8.461 1.00 83.44 111 LEU A O 1
ATOM 832 N N . PRO A 1 112 ? 3.485 -1.506 9.098 1.00 76.81 112 PRO A N 1
ATOM 833 C CA . PRO A 1 112 ? 4.089 -1.831 10.398 1.00 76.81 112 PRO A CA 1
ATOM 834 C C . PRO A 1 112 ? 3.148 -2.517 11.402 1.00 76.81 112 PRO A C 1
ATOM 836 O O . PRO A 1 112 ? 1.918 -2.277 11.351 1.00 76.81 112 PRO A O 1
#

Secondary structure (DSSP, 8-state):
-----------------PPPP-----PPPPEEE--STTEEEEEEEEGGGTT-EEEEEE---TT--------EEEEEEE-TTT-SEEEEEEEEE-TTSPBP-SS-EEEEEE--